Protein AF-A0A356QCZ3-F1 (afdb_monomer_lite)

Radius of gyration: 12.95 Å; chains: 1; bounding box: 31×18×31 Å

Secondary structure (DSSP, 8-state):
--GGG-SHHHHHHHHHHHTS-EEEES-TTTSPPP--TT-EEEE--GGGSTTGGGT-HHHHHHHH-

Structure (mmCIF, N/CA/C/O backbone):
data_AF-A0A356QCZ3-F1
#
_entry.id   AF-A0A356QCZ3-F1
#
loop_
_atom_site.group_PDB
_atom_site.id
_atom_site.type_symbol
_atom_site.label_atom_id
_atom_site.label_alt_id
_atom_site.label_comp_id
_atom_site.label_asym_id
_atom_site.label_entity_id
_atom_site.label_seq_id
_atom_site.pdbx_PDB_ins_code
_atom_site.Cartn_x
_atom_site.Cartn_y
_atom_site.Cartn_z
_atom_site.occupancy
_atom_site.B_iso_or_equiv
_atom_site.auth_seq_id
_atom_site.auth_comp_id
_atom_site.auth_asym_id
_atom_site.auth_atom_id
_atom_site.pdbx_PDB_model_num
ATOM 1 N N . PRO A 1 1 ? -3.721 5.801 -14.144 1.00 67.12 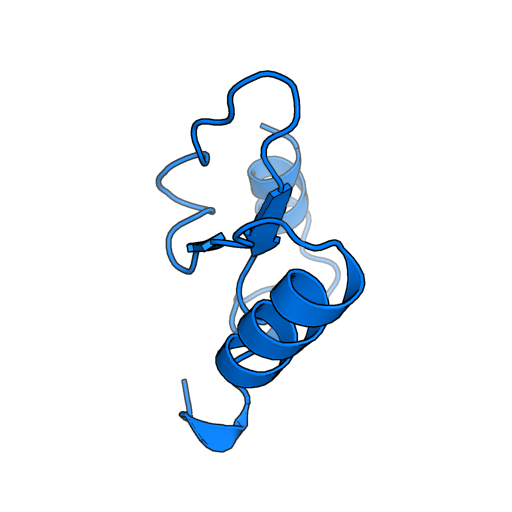1 PRO A N 1
ATOM 2 C CA . PRO A 1 1 ? -4.085 4.447 -13.654 1.00 67.12 1 PRO A CA 1
ATOM 3 C C . PRO A 1 1 ? -5.571 4.174 -13.917 1.00 67.12 1 PRO A C 1
ATOM 5 O O . PRO A 1 1 ? -6.336 5.132 -13.950 1.00 67.12 1 PRO A O 1
ATOM 8 N N . ALA A 1 2 ? -5.973 2.926 -14.172 1.00 81.31 2 ALA A N 1
ATOM 9 C CA . ALA A 1 2 ? -7.394 2.593 -14.307 1.00 81.31 2 ALA A CA 1
ATOM 10 C C . ALA A 1 2 ? -8.010 2.409 -12.910 1.00 81.31 2 ALA A C 1
ATOM 12 O O . ALA A 1 2 ? -7.415 1.716 -12.083 1.00 81.31 2 ALA A O 1
ATOM 13 N N . GLU A 1 3 ? -9.175 3.016 -12.657 1.00 84.06 3 GLU A N 1
ATOM 14 C CA . GLU A 1 3 ? -9.859 2.973 -11.349 1.00 84.06 3 GLU A CA 1
ATOM 15 C C . GLU A 1 3 ? -10.157 1.544 -10.878 1.00 84.06 3 GLU A C 1
ATOM 17 O O . GLU A 1 3 ? -10.119 1.272 -9.683 1.00 84.06 3 GLU A O 1
ATOM 22 N N . GLU A 1 4 ? -10.369 0.606 -11.806 1.00 91.69 4 GLU A N 1
ATOM 23 C CA . GLU A 1 4 ? -10.626 -0.808 -11.498 1.00 91.69 4 GLU A CA 1
ATOM 24 C C . GLU A 1 4 ? -9.491 -1.500 -10.720 1.00 91.69 4 GLU A C 1
ATOM 26 O O . GLU A 1 4 ? -9.721 -2.521 -10.077 1.00 91.69 4 GLU A O 1
ATOM 31 N N . PHE A 1 5 ? -8.268 -0.960 -10.782 1.00 93.25 5 PHE A N 1
ATOM 32 C CA . PHE A 1 5 ? -7.096 -1.505 -10.091 1.00 93.25 5 PHE A CA 1
ATOM 33 C C . PHE A 1 5 ? -6.713 -0.721 -8.834 1.00 93.25 5 PHE A C 1
ATOM 35 O O . PHE A 1 5 ? -5.665 -1.016 -8.251 1.00 93.25 5 PHE A O 1
ATOM 42 N N . SER A 1 6 ? -7.511 0.274 -8.442 1.00 95.38 6 SER A N 1
ATOM 43 C CA . SER A 1 6 ? -7.318 0.976 -7.176 1.00 95.38 6 SER A CA 1
ATOM 44 C C . SER A 1 6 ? -7.555 0.031 -5.997 1.00 95.38 6 SER A C 1
ATOM 46 O O . SER A 1 6 ? -8.410 -0.856 -6.036 1.00 95.38 6 SER A O 1
ATOM 48 N N . LEU A 1 7 ? -6.803 0.244 -4.923 1.00 96.38 7 LEU A N 1
ATOM 49 C CA . LEU A 1 7 ? -6.977 -0.422 -3.640 1.00 96.38 7 LEU A CA 1
ATOM 50 C C . LEU A 1 7 ? -7.990 0.292 -2.736 1.00 96.38 7 LEU A C 1
ATOM 52 O O . LEU A 1 7 ? -8.180 -0.142 -1.603 1.00 96.38 7 LEU A O 1
ATOM 56 N N . ALA A 1 8 ? -8.697 1.320 -3.215 1.00 95.69 8 ALA A N 1
ATOM 57 C CA . ALA A 1 8 ? -9.793 1.967 -2.488 1.00 95.69 8 ALA A CA 1
ATOM 58 C C . ALA A 1 8 ? -10.817 0.989 -1.869 1.00 95.69 8 ALA A C 1
ATOM 60 O O . ALA A 1 8 ? -11.027 1.071 -0.656 1.00 95.69 8 ALA A O 1
ATOM 61 N N . PRO A 1 9 ? -11.392 0.013 -2.606 1.00 96.50 9 PRO A N 1
ATOM 62 C CA . PRO A 1 9 ? -12.319 -0.951 -2.003 1.00 96.50 9 PRO A CA 1
ATOM 63 C C . PRO A 1 9 ? -11.642 -1.862 -0.966 1.00 96.50 9 PRO A C 1
ATOM 65 O O . PRO A 1 9 ? -12.290 -2.356 -0.046 1.00 96.50 9 PRO A O 1
ATOM 68 N N . VAL A 1 10 ? -10.328 -2.081 -1.085 1.00 97.25 10 VAL A N 1
ATOM 69 C CA . VAL A 1 10 ? -9.553 -2.863 -0.113 1.00 97.25 10 VAL A CA 1
ATOM 70 C C . VAL A 1 10 ? -9.318 -2.059 1.164 1.00 97.25 10 VAL A C 1
ATOM 72 O O . VAL A 1 10 ? -9.448 -2.615 2.251 1.00 97.25 10 VAL A O 1
ATOM 75 N N . ALA A 1 11 ? -9.009 -0.764 1.051 1.00 97.19 11 ALA A N 1
ATOM 76 C CA . ALA A 1 11 ? -8.865 0.131 2.197 1.00 97.19 11 ALA A CA 1
ATOM 77 C C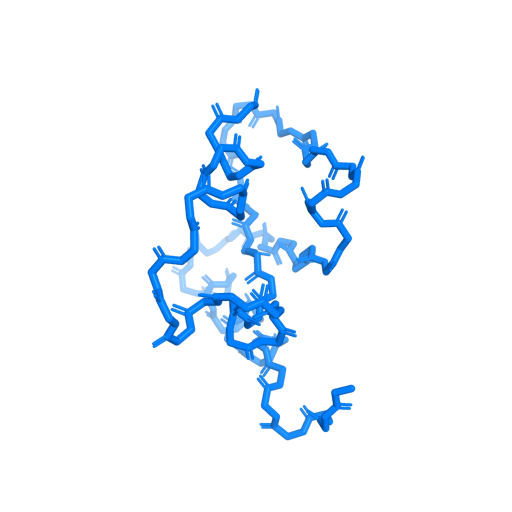 . ALA A 1 11 ? -10.171 0.216 2.998 1.00 97.19 11 ALA A C 1
ATOM 79 O O . ALA A 1 11 ? -10.146 0.077 4.220 1.00 97.19 11 ALA A O 1
ATOM 80 N N . GLU A 1 12 ? -11.305 0.373 2.309 1.00 97.12 12 GLU A N 1
ATOM 81 C CA . GLU A 1 12 ? -12.630 0.399 2.934 1.00 97.12 12 GLU A CA 1
ATOM 82 C C . GLU A 1 12 ? -12.895 -0.894 3.715 1.00 97.12 12 GLU A C 1
ATOM 84 O O . GLU A 1 12 ? -13.121 -0.851 4.925 1.00 97.12 12 GLU A O 1
ATOM 89 N N . HIS A 1 13 ? -12.755 -2.050 3.061 1.00 98.00 13 HIS A N 1
ATOM 90 C CA . HIS A 1 13 ? -13.010 -3.335 3.704 1.00 98.00 13 HIS A CA 1
ATOM 91 C C . HIS A 1 13 ? -12.045 -3.633 4.862 1.00 98.00 13 HIS A C 1
ATOM 93 O O . HIS A 1 13 ? -12.444 -4.159 5.902 1.00 98.00 13 HIS A O 1
ATOM 99 N N . LEU A 1 14 ? -10.765 -3.276 4.724 1.00 97.81 14 LEU A N 1
ATOM 100 C CA . LEU A 1 14 ? -9.794 -3.437 5.804 1.00 97.81 14 LEU A CA 1
ATOM 101 C C . LEU A 1 14 ? -10.168 -2.577 7.018 1.00 97.81 14 LEU A C 1
ATOM 103 O O . LEU A 1 14 ? -10.019 -3.031 8.152 1.00 97.81 14 LEU A O 1
ATOM 107 N N . GLY A 1 15 ? -10.690 -1.370 6.791 1.00 97.25 15 GLY A N 1
ATOM 108 C CA . GLY A 1 15 ? -11.172 -0.510 7.866 1.00 97.25 15 GLY A CA 1
ATOM 109 C C . GLY A 1 15 ? -12.359 -1.105 8.624 1.00 97.25 15 GLY A C 1
ATOM 110 O O . GLY A 1 15 ? -12.394 -1.052 9.855 1.00 97.25 15 GLY A O 1
ATOM 111 N N . GLU A 1 16 ? -13.289 -1.755 7.920 1.00 97.81 16 GLU A N 1
ATOM 112 C CA . GLU A 1 16 ? -14.397 -2.489 8.549 1.00 97.81 16 GLU A CA 1
ATOM 113 C C . GLU A 1 16 ? -13.891 -3.627 9.444 1.00 97.81 16 GLU A C 1
ATOM 115 O O . GLU A 1 16 ? -14.346 -3.776 10.579 1.00 97.81 16 GLU A O 1
ATOM 120 N N . LEU A 1 17 ? -12.925 -4.413 8.954 1.00 97.81 17 LEU A N 1
ATOM 121 C CA . LEU A 1 17 ? -12.361 -5.550 9.686 1.00 97.81 17 LEU A CA 1
ATOM 122 C C . LEU A 1 17 ? -11.576 -5.122 10.930 1.00 97.81 17 LEU A C 1
ATOM 124 O O . LEU A 1 17 ? -11.621 -5.805 11.953 1.00 97.81 17 LEU A O 1
ATOM 128 N N . LEU A 1 18 ? -10.847 -4.008 10.842 1.00 96.06 18 LEU A N 1
ATOM 129 C CA . LEU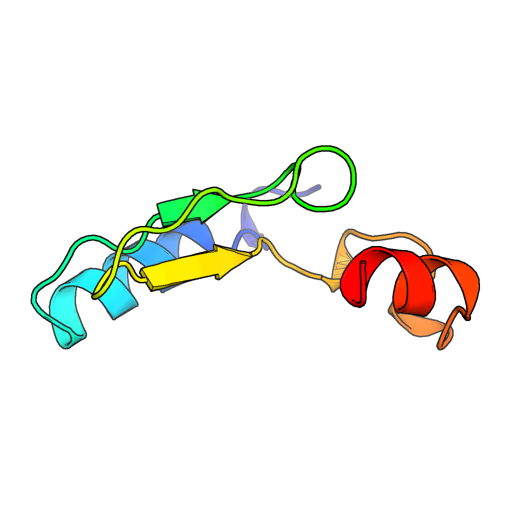 A 1 18 ? -10.062 -3.469 11.953 1.00 96.06 18 LEU A CA 1
ATOM 130 C C . LEU A 1 18 ? -10.908 -2.650 12.937 1.00 96.06 18 LEU A C 1
ATOM 132 O O . LEU A 1 18 ? -10.463 -2.395 14.057 1.00 96.06 18 LEU A O 1
ATOM 136 N N . GLY A 1 19 ? -12.116 -2.236 12.542 1.00 96.06 19 GLY A N 1
ATOM 137 C CA . GLY A 1 19 ? -12.944 -1.314 13.320 1.00 96.06 19 GLY A CA 1
ATOM 138 C C . GLY A 1 19 ? -12.326 0.083 13.442 1.00 96.06 19 GLY A C 1
ATOM 139 O O . GLY A 1 19 ? -12.635 0.815 14.383 1.00 96.06 19 GLY A O 1
ATOM 140 N N . SER A 1 20 ? -11.432 0.448 12.521 1.00 94.75 20 SER A N 1
ATOM 141 C CA . SER A 1 20 ? -10.709 1.720 12.499 1.00 94.75 20 SER A CA 1
ATOM 142 C C . SER A 1 20 ? -10.564 2.235 11.062 1.00 94.75 20 SER A C 1
ATOM 144 O O . SER A 1 20 ? -10.539 1.445 10.121 1.00 94.75 20 SER A O 1
ATOM 146 N N . PRO A 1 21 ? -10.494 3.560 10.846 1.00 94.06 21 PRO A N 1
ATOM 147 C CA . PRO A 1 21 ? -10.348 4.106 9.503 1.00 94.06 21 PRO A CA 1
ATOM 148 C C . PRO A 1 21 ? -8.975 3.756 8.915 1.00 94.06 21 PRO A C 1
ATOM 150 O O . PRO A 1 21 ? -7.944 4.046 9.521 1.00 94.06 21 PRO A O 1
ATOM 153 N N . VAL A 1 22 ? -8.972 3.200 7.702 1.00 97.00 22 VAL A N 1
ATOM 154 C CA . VAL A 1 22 ? -7.763 2.967 6.903 1.00 97.00 22 VAL A CA 1
ATOM 155 C C . VAL A 1 22 ? -7.730 3.992 5.778 1.00 97.00 22 VAL A C 1
ATOM 157 O O . VAL A 1 22 ? -8.607 4.005 4.916 1.00 97.00 22 VAL A O 1
ATOM 160 N N . LYS A 1 23 ? -6.731 4.876 5.784 1.00 95.12 23 LYS A N 1
ATOM 161 C CA . LYS A 1 23 ? -6.581 5.896 4.734 1.00 95.12 23 LYS A CA 1
ATOM 162 C C . LYS A 1 23 ? -5.823 5.310 3.550 1.00 95.12 23 LYS A C 1
ATOM 164 O O . LYS A 1 23 ? -4.755 4.742 3.755 1.00 95.12 23 LYS A O 1
ATOM 169 N N . LEU A 1 24 ? -6.345 5.482 2.338 1.00 95.94 24 LEU A N 1
ATOM 170 C CA . LEU A 1 24 ? -5.602 5.203 1.112 1.00 95.94 24 LEU A CA 1
ATOM 171 C C . LEU A 1 24 ? -4.749 6.424 0.743 1.00 95.94 24 LEU A C 1
ATOM 173 O O . LEU A 1 24 ? -5.258 7.543 0.768 1.00 95.94 24 LEU A O 1
ATOM 177 N N . VAL A 1 25 ? -3.477 6.209 0.414 1.00 95.25 25 VAL A N 1
ATOM 178 C CA . VAL A 1 25 ? -2.537 7.256 -0.016 1.00 95.25 25 VAL A CA 1
ATOM 179 C C . VAL A 1 25 ? -1.966 6.867 -1.372 1.00 95.25 25 VAL A C 1
ATOM 181 O O . VAL A 1 25 ? -1.470 5.754 -1.525 1.00 95.25 25 VAL A O 1
ATOM 184 N N . ASP A 1 26 ? -2.034 7.767 -2.347 1.00 92.94 26 ASP A N 1
ATOM 185 C CA . ASP A 1 26 ? -1.620 7.544 -3.738 1.00 92.94 26 ASP A CA 1
ATOM 186 C C . ASP A 1 26 ? -0.383 8.359 -4.157 1.00 92.94 26 ASP A C 1
ATOM 188 O O . ASP A 1 26 ? 0.260 8.023 -5.150 1.00 92.94 26 ASP A O 1
ATOM 192 N N . ASP A 1 27 ? 0.014 9.360 -3.372 1.00 91.88 27 ASP A N 1
ATOM 193 C CA . ASP A 1 27 ? 1.152 10.260 -3.602 1.00 91.88 27 ASP A CA 1
ATOM 194 C C . ASP A 1 27 ? 2.364 9.964 -2.696 1.00 91.88 27 ASP A C 1
ATOM 196 O O . ASP A 1 27 ? 3.252 10.797 -2.501 1.00 91.88 27 ASP A O 1
ATOM 200 N N . TYR A 1 28 ? 2.438 8.742 -2.165 1.00 91.81 28 TYR A N 1
ATOM 201 C CA . TYR A 1 28 ? 3.396 8.346 -1.127 1.00 91.81 28 TYR A CA 1
ATOM 202 C C . TYR A 1 28 ? 4.874 8.349 -1.548 1.00 91.81 28 TYR A C 1
ATOM 204 O O . TYR A 1 28 ? 5.742 8.310 -0.680 1.00 91.81 28 TYR A O 1
ATOM 212 N N . LEU A 1 29 ? 5.182 8.368 -2.850 1.00 91.25 29 LEU A N 1
ATOM 213 C CA . LEU A 1 29 ? 6.564 8.493 -3.336 1.00 91.25 29 LEU A CA 1
ATOM 214 C C . LEU A 1 29 ? 7.092 9.932 -3.264 1.00 91.25 29 LEU A C 1
ATOM 216 O O . LEU A 1 29 ? 8.304 10.131 -3.190 1.00 91.25 29 LEU A O 1
ATOM 220 N N . ASP A 1 30 ? 6.191 10.914 -3.297 1.00 89.75 30 ASP A N 1
ATOM 221 C CA . ASP A 1 30 ? 6.522 12.337 -3.227 1.00 89.75 30 ASP A CA 1
ATOM 222 C C . ASP A 1 30 ? 6.292 12.888 -1.813 1.00 89.75 30 ASP A C 1
ATOM 224 O O . ASP A 1 30 ? 7.064 13.723 -1.334 1.00 89.75 30 ASP A O 1
ATOM 228 N N . THR A 1 31 ? 5.251 12.400 -1.130 1.00 89.31 31 THR A N 1
ATOM 229 C CA . THR A 1 31 ? 4.866 12.835 0.215 1.00 89.31 31 THR A CA 1
ATOM 230 C C . THR A 1 31 ? 4.687 11.636 1.137 1.00 89.31 31 THR A C 1
ATOM 232 O O . THR A 1 31 ? 3.692 10.918 1.064 1.00 89.31 31 THR A O 1
ATOM 235 N N . ALA A 1 32 ? 5.630 11.438 2.061 1.00 88.88 32 ALA A N 1
ATOM 236 C CA . ALA A 1 32 ? 5.519 10.373 3.050 1.00 88.88 32 ALA A CA 1
ATOM 237 C C . ALA A 1 32 ? 4.245 10.555 3.904 1.00 88.88 32 ALA A C 1
ATOM 239 O O . ALA A 1 32 ? 4.000 11.653 4.428 1.00 88.88 32 ALA A O 1
ATOM 240 N N . PRO A 1 33 ? 3.422 9.504 4.077 1.00 89.25 33 PRO A N 1
ATOM 241 C CA . PRO A 1 33 ? 2.207 9.613 4.863 1.00 89.25 33 PRO A CA 1
ATOM 242 C C . PRO A 1 33 ? 2.547 9.931 6.319 1.00 89.25 33 PRO A C 1
ATOM 244 O O . PRO A 1 33 ? 3.458 9.360 6.916 1.00 89.25 33 PRO A O 1
ATOM 247 N N . THR A 1 34 ? 1.783 10.839 6.919 1.00 89.44 34 THR A N 1
ATOM 248 C CA . THR A 1 34 ? 1.908 11.153 8.346 1.00 89.44 34 THR A CA 1
ATOM 249 C C . THR A 1 34 ? 0.959 10.263 9.142 1.00 89.44 34 THR A C 1
ATOM 251 O O . THR A 1 34 ? -0.255 10.318 8.935 1.00 89.44 34 THR A O 1
ATOM 254 N N . LEU A 1 35 ? 1.503 9.461 10.060 1.00 92.81 35 LEU A N 1
ATOM 255 C CA . LEU A 1 35 ? 0.737 8.561 10.923 1.00 92.81 35 LEU A CA 1
ATOM 256 C C . LEU A 1 35 ? 0.934 8.909 12.399 1.00 92.81 35 LEU A C 1
ATOM 258 O O . LEU A 1 35 ? 2.044 9.204 12.843 1.00 92.81 35 LEU A O 1
ATOM 262 N N . SER A 1 36 ? -0.151 8.823 13.165 1.00 93.25 36 SER A N 1
ATOM 263 C CA . SER A 1 36 ? -0.118 8.796 14.628 1.00 93.25 36 SER A CA 1
ATOM 264 C C . SER A 1 36 ? -0.102 7.353 15.139 1.00 93.25 36 SER A C 1
ATOM 266 O O . SER A 1 36 ? -0.392 6.406 14.410 1.00 93.25 36 SER A O 1
ATOM 268 N N . ASN A 1 37 ? 0.211 7.162 16.423 1.00 93.62 37 ASN A N 1
ATOM 269 C CA . ASN A 1 37 ? 0.163 5.833 17.034 1.00 93.62 37 ASN A CA 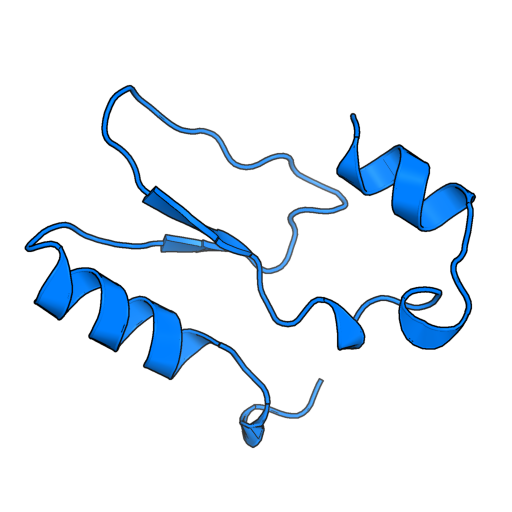1
ATOM 270 C C . ASN A 1 37 ? -1.245 5.229 16.936 1.00 93.62 37 ASN A C 1
ATOM 272 O O . ASN A 1 37 ? -2.198 5.787 17.476 1.00 93.62 37 ASN A O 1
ATOM 276 N N . GLY A 1 38 ? -1.338 4.061 16.298 1.00 92.31 38 GLY A N 1
ATOM 277 C CA . GLY A 1 38 ? -2.597 3.348 16.075 1.00 92.31 38 GLY A CA 1
ATOM 278 C C . GLY A 1 38 ? -3.277 3.661 14.741 1.00 92.31 38 GLY A C 1
ATOM 279 O O . GLY A 1 38 ? -4.253 2.988 14.413 1.00 92.31 38 GLY A O 1
ATOM 280 N N . ASP A 1 39 ? -2.761 4.615 13.960 1.00 94.69 39 ASP A N 1
ATOM 281 C CA . ASP A 1 39 ? -3.245 4.853 12.601 1.00 94.69 39 ASP A CA 1
ATOM 282 C C . ASP A 1 39 ? -2.813 3.719 11.664 1.00 94.69 39 ASP A C 1
ATOM 284 O O . ASP A 1 39 ? -1.717 3.165 11.780 1.00 94.69 39 ASP A O 1
ATOM 288 N N . VAL A 1 40 ? -3.673 3.417 10.691 1.00 95.38 40 VAL A N 1
ATOM 289 C CA . VAL A 1 40 ? -3.377 2.495 9.595 1.00 95.38 40 VAL A CA 1
ATOM 290 C C . VAL A 1 40 ? -3.559 3.236 8.277 1.00 95.38 40 VAL A C 1
ATOM 292 O O . VAL A 1 40 ? -4.588 3.866 8.021 1.00 95.38 40 VAL A O 1
ATOM 295 N N . VAL A 1 41 ? -2.538 3.156 7.432 1.00 95.75 41 VAL A N 1
ATOM 296 C CA . VAL A 1 41 ? -2.537 3.712 6.080 1.00 95.75 41 VAL A CA 1
ATOM 297 C C . VAL A 1 41 ? -2.263 2.578 5.105 1.00 95.75 41 VAL A C 1
ATOM 299 O O . VAL A 1 41 ? -1.386 1.749 5.343 1.00 95.75 41 VAL A O 1
ATOM 302 N N . LEU A 1 42 ? -3.019 2.551 4.013 1.00 96.44 42 LEU A N 1
ATOM 303 C CA . LEU A 1 42 ? -2.780 1.690 2.868 1.00 96.44 42 LEU A CA 1
ATOM 304 C C . LEU A 1 42 ? -2.199 2.541 1.740 1.00 96.44 42 LEU A C 1
ATOM 306 O O . LEU A 1 42 ? -2.761 3.572 1.378 1.00 96.44 42 LEU A O 1
ATOM 310 N N . LEU A 1 43 ? -1.073 2.111 1.187 1.00 96.06 43 LEU A N 1
ATOM 311 C CA . LEU A 1 43 ? -0.539 2.712 -0.030 1.00 96.06 43 LEU A CA 1
ATOM 312 C C . LEU A 1 43 ? -1.335 2.201 -1.232 1.00 96.06 43 LEU A C 1
ATOM 314 O O . LEU A 1 43 ? -1.773 1.049 -1.244 1.00 96.06 43 LEU A O 1
ATOM 318 N N . GLU A 1 44 ? -1.516 3.047 -2.238 1.00 96.00 44 GLU A N 1
ATOM 319 C CA . GLU A 1 44 ? -2.146 2.662 -3.495 1.00 96.00 44 GLU A CA 1
ATOM 320 C C . GLU A 1 44 ? -1.336 1.569 -4.214 1.00 96.00 44 GLU A C 1
ATOM 322 O O . GLU A 1 44 ? -0.197 1.248 -3.870 1.00 96.00 44 GLU A O 1
ATOM 327 N N . ASN A 1 45 ? -1.958 0.941 -5.206 1.00 96.00 45 ASN A N 1
ATOM 328 C CA . ASN A 1 45 ? -1.408 -0.152 -5.979 1.00 96.00 45 ASN A CA 1
ATOM 329 C C . ASN A 1 45 ? 0.008 0.151 -6.490 1.00 96.00 45 ASN A C 1
ATOM 331 O O . ASN A 1 45 ? 0.208 0.850 -7.484 1.00 96.00 45 ASN A O 1
ATOM 335 N N . VAL A 1 46 ? 0.990 -0.495 -5.858 1.00 94.19 46 VAL A N 1
ATOM 336 C CA . VAL A 1 46 ? 2.423 -0.341 -6.145 1.00 94.19 46 VAL A CA 1
ATOM 337 C C . VAL A 1 46 ? 2.780 -0.581 -7.610 1.00 94.19 46 VAL A C 1
ATOM 339 O O . VAL A 1 46 ? 3.738 -0.008 -8.122 1.00 94.19 46 VAL A O 1
ATOM 342 N N . ARG A 1 47 ? 1.982 -1.371 -8.344 1.00 94.12 47 ARG A N 1
ATOM 343 C CA . ARG A 1 47 ? 2.209 -1.644 -9.773 1.00 94.12 47 ARG A CA 1
ATOM 344 C C . ARG A 1 47 ? 1.868 -0.468 -10.685 1.00 94.12 47 ARG A C 1
ATOM 346 O O . ARG A 1 47 ? 2.108 -0.573 -11.890 1.00 94.12 47 ARG A O 1
ATOM 353 N N . PHE A 1 48 ? 1.323 0.621 -10.146 1.00 93.19 48 PHE A N 1
ATOM 354 C CA . PHE A 1 48 ? 1.231 1.901 -10.844 1.00 93.19 48 PHE A CA 1
ATOM 355 C C . PHE A 1 48 ? 2.585 2.610 -10.928 1.00 93.19 48 PHE A C 1
ATOM 357 O O . PHE A 1 48 ? 2.794 3.387 -11.860 1.00 93.19 48 PHE A O 1
ATOM 364 N N . ASN A 1 49 ? 3.524 2.289 -10.034 1.00 92.06 49 ASN A N 1
ATOM 365 C CA . ASN A 1 49 ? 4.851 2.884 -10.042 1.00 92.06 49 ASN A CA 1
ATOM 366 C C . ASN A 1 49 ? 5.722 2.270 -11.135 1.00 92.06 49 ASN A C 1
ATOM 368 O O . ASN A 1 49 ? 5.892 1.050 -11.255 1.00 92.06 49 ASN A O 1
ATOM 372 N N . ASN A 1 50 ? 6.311 3.142 -11.949 1.00 93.00 50 ASN A N 1
ATOM 373 C CA . ASN A 1 50 ? 7.283 2.731 -12.949 1.00 93.00 50 ASN A CA 1
ATOM 374 C C . ASN A 1 50 ? 8.521 2.171 -12.244 1.00 93.00 50 ASN A C 1
ATOM 376 O O . ASN A 1 50 ? 9.130 2.857 -11.436 1.00 93.00 50 ASN A O 1
ATOM 380 N N . GLY A 1 51 ? 8.899 0.938 -12.578 1.00 93.38 51 GLY A N 1
ATOM 381 C CA . GLY A 1 51 ? 10.037 0.255 -11.956 1.00 93.38 51 GLY A CA 1
ATOM 382 C C . GLY A 1 51 ? 9.642 -0.913 -11.056 1.00 93.38 51 GLY A C 1
ATOM 383 O O . GLY A 1 51 ? 10.421 -1.852 -10.943 1.00 93.38 51 GLY A O 1
ATOM 384 N N . GLU A 1 52 ? 8.401 -0.951 -10.556 1.00 94.38 52 GLU A N 1
ATOM 385 C CA . GLU A 1 52 ? 7.922 -2.002 -9.639 1.00 94.38 52 GLU A CA 1
ATOM 386 C C . GLU A 1 52 ? 8.120 -3.412 -10.220 1.00 94.38 52 GLU A C 1
ATOM 388 O O . GLU A 1 52 ? 8.685 -4.302 -9.599 1.00 94.38 52 GL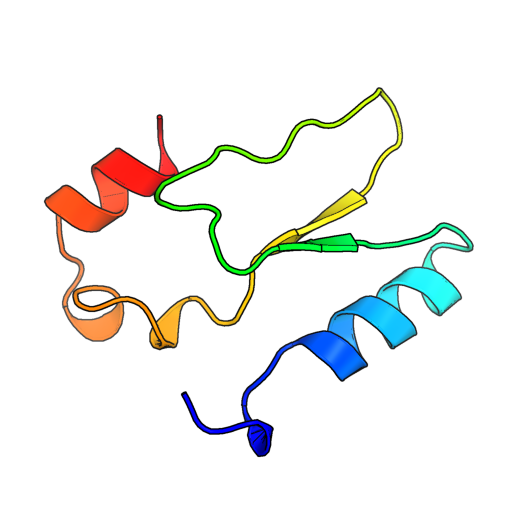U A O 1
ATOM 393 N N . LYS A 1 53 ? 7.727 -3.622 -11.483 1.00 93.50 53 LYS A N 1
ATOM 394 C CA . LYS A 1 53 ? 7.876 -4.928 -12.155 1.00 93.50 53 LYS A CA 1
ATOM 395 C C . LYS A 1 53 ? 9.320 -5.282 -12.524 1.00 93.50 53 LYS A C 1
ATOM 397 O O . LYS A 1 53 ? 9.558 -6.395 -12.986 1.00 93.50 53 LYS A O 1
ATOM 402 N N . LYS A 1 54 ? 10.241 -4.323 -12.443 1.00 96.31 54 LYS A N 1
ATOM 403 C CA . LYS A 1 54 ? 11.630 -4.454 -12.899 1.00 96.31 54 LYS A CA 1
ATOM 404 C C . LYS A 1 54 ? 12.624 -4.546 -11.747 1.00 96.31 54 LYS A C 1
ATOM 406 O O . LYS A 1 54 ? 13.809 -4.638 -12.042 1.00 96.31 54 LYS A O 1
ATOM 411 N N . ASP A 1 55 ? 12.146 -4.529 -10.502 1.00 93.31 55 ASP A N 1
ATOM 412 C CA . ASP A 1 55 ? 13.005 -4.463 -9.318 1.00 93.31 55 ASP A CA 1
ATOM 413 C C . ASP A 1 55 ? 13.929 -3.230 -9.369 1.00 93.31 55 ASP A C 1
ATOM 415 O O . ASP A 1 55 ? 15.148 -3.310 -9.228 1.00 93.31 55 ASP A O 1
ATOM 419 N N . ASP A 1 56 ? 13.344 -2.074 -9.706 1.00 97.50 56 ASP A N 1
ATOM 420 C CA . ASP A 1 56 ? 14.105 -0.840 -9.887 1.00 97.50 56 ASP A CA 1
ATOM 421 C C . ASP A 1 56 ? 14.662 -0.317 -8.553 1.00 97.50 56 ASP A C 1
ATOM 423 O O . ASP A 1 56 ? 13.924 -0.012 -7.613 1.00 97.50 56 ASP A O 1
ATOM 427 N N . GLU A 1 57 ? 15.987 -0.174 -8.486 1.00 96.94 57 GLU A N 1
ATOM 428 C CA . GLU A 1 57 ? 16.693 0.235 -7.269 1.00 96.94 57 GLU A CA 1
ATOM 429 C C . GLU A 1 57 ? 16.352 1.671 -6.835 1.00 96.94 57 GLU A C 1
ATOM 431 O O . GLU A 1 57 ? 16.384 1.980 -5.643 1.00 96.94 57 GLU A O 1
ATOM 436 N N . GLN A 1 58 ? 16.037 2.572 -7.774 1.00 95.06 58 GLN A N 1
ATOM 437 C CA . GLN A 1 58 ? 15.684 3.951 -7.424 1.00 95.06 58 GLN A CA 1
ATOM 438 C C . GLN A 1 58 ? 14.317 3.982 -6.752 1.00 95.06 58 GLN A C 1
ATOM 440 O O . GLN A 1 58 ? 14.182 4.587 -5.689 1.00 95.06 58 GLN A O 1
ATOM 445 N N . LEU A 1 59 ? 13.347 3.259 -7.313 1.00 93.88 59 LEU A N 1
ATOM 446 C CA . LEU A 1 59 ? 12.029 3.107 -6.707 1.00 93.88 59 LEU A CA 1
ATOM 447 C C . LEU A 1 59 ? 12.129 2.465 -5.313 1.00 93.88 59 LEU A C 1
ATOM 449 O O . LEU A 1 59 ? 11.530 2.959 -4.360 1.00 93.88 59 LEU A O 1
ATOM 453 N N . ALA A 1 60 ? 12.944 1.417 -5.159 1.00 94.69 60 ALA A N 1
ATOM 454 C CA . ALA A 1 60 ? 13.174 0.781 -3.862 1.00 94.69 60 ALA A CA 1
ATOM 455 C C . ALA A 1 60 ? 13.741 1.759 -2.815 1.00 94.69 60 ALA A C 1
ATOM 457 O O . ALA A 1 60 ? 13.329 1.735 -1.655 1.00 94.69 60 ALA A O 1
ATOM 458 N N . LYS A 1 61 ? 14.652 2.656 -3.217 1.00 94.88 61 LYS A N 1
ATOM 459 C CA . LYS A 1 61 ? 15.185 3.705 -2.332 1.00 94.88 61 LYS A CA 1
ATOM 460 C C . LYS A 1 61 ? 14.129 4.730 -1.931 1.00 94.88 61 LYS A C 1
ATOM 462 O O . LYS A 1 61 ? 14.173 5.188 -0.797 1.00 94.88 61 LYS A O 1
ATOM 467 N N . GLN A 1 62 ? 13.193 5.072 -2.819 1.00 93.31 62 GLN A N 1
ATOM 468 C CA . GLN A 1 62 ? 12.090 5.980 -2.487 1.00 93.31 6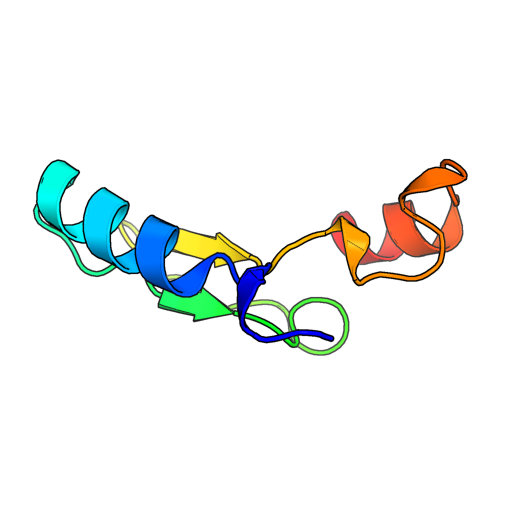2 GLN A CA 1
ATOM 469 C C . GLN A 1 62 ? 11.143 5.366 -1.452 1.00 93.31 62 GLN A C 1
ATOM 471 O O . GLN A 1 62 ? 10.749 6.054 -0.522 1.00 93.31 62 GLN A O 1
ATOM 476 N N . TYR A 1 63 ? 10.840 4.069 -1.558 1.00 92.06 63 TYR A N 1
ATOM 477 C CA . TYR A 1 63 ? 10.032 3.368 -0.551 1.00 92.06 63 TYR A CA 1
ATOM 478 C C . TYR A 1 63 ? 10.686 3.300 0.834 1.00 92.06 63 TYR A C 1
ATOM 480 O O . TYR A 1 63 ? 9.984 3.172 1.833 1.00 92.06 63 TYR A O 1
ATOM 488 N N . ALA A 1 64 ? 12.018 3.302 0.893 1.00 92.38 64 ALA A N 1
ATOM 489 C CA . ALA A 1 64 ? 12.769 3.138 2.135 1.00 92.38 64 ALA A CA 1
ATOM 490 C C . ALA A 1 64 ? 13.052 4.454 2.882 1.00 92.38 64 ALA A C 1
ATOM 492 O O . ALA A 1 64 ? 13.551 4.394 4.008 1.00 92.38 64 ALA A O 1
ATOM 493 N N . ALA A 1 65 ? 12.820 5.603 2.240 1.00 87.56 65 ALA A N 1
ATOM 494 C CA . ALA A 1 65 ? 13.081 6.934 2.789 1.00 87.56 65 ALA A CA 1
ATOM 495 C C . ALA A 1 65 ? 12.034 7.340 3.837 1.00 87.56 65 ALA A C 1
ATOM 497 O O . ALA A 1 65 ? 12.450 7.980 4.831 1.00 87.56 65 ALA A O 1
#

Foldseek 3Di:
DDPVQWCVVVQVVVCVVVVHHEAEDACCLPPPDDDDVPYHYDYIDPVVDPCSVVVRPVSVVSVVD

Sequence (65 aa):
PAEEFSLAPVAEHLGELLGSPVKLVDDYLDTAPTLSNGDVVLLENVRFNNGEKKDDEQLAKQYAA

pLDDT: mean 93.51, std 4.57, range [67.12, 98.0]